Protein AF-A0A5N3W602-F1 (afdb_monomer_lite)

Sequence (159 aa):
DSCQKQQLSNRHFIDAPGGIATPPVYGQLLALYLLHNDMNNARYLWKRIPPAIKSANSELAAIWSVGQRIWQRDFPGIYSTINAHQWSEAVQPIMEALRDATRRRAFALVSQAYTSIIADDFAAFVGLPVEEAVKDIHRTAPRQPVGFVFFKKVSFNGF

Radius of gyration: 18.84 Å; chains: 1; bounding box: 44×36×54 Å

InterPro domains:
  IPR000717 Proteasome component (PCI) domain [PS50250] (1-159)
  IPR033205 COP9 signalosome, subunit CSN8 [PTHR13339] (3-137)
  IPR033464 CSN8/PSMD8/EIF3K [PF10075] (23-137)

Organism: Muntiacus muntjak (NCBI:txid9888)

Structure (mmCIF, N/CA/C/O backbone):
data_AF-A0A5N3W602-F1
#
_entry.id   AF-A0A5N3W602-F1
#
loop_
_atom_site.group_PDB
_atom_site.id
_atom_site.type_symbol
_atom_site.label_atom_id
_atom_site.label_alt_id
_atom_site.label_comp_id
_atom_site.label_asym_id
_atom_site.label_entity_id
_atom_site.label_seq_id
_atom_site.pdbx_PDB_ins_code
_atom_site.Cartn_x
_atom_site.Cartn_y
_atom_site.Cartn_z
_atom_site.occupancy
_atom_site.B_iso_or_equiv
_atom_site.auth_seq_id
_atom_site.auth_comp_id
_atom_site.auth_asym_id
_atom_site.auth_atom_id
_atom_site.pdbx_PDB_model_num
ATOM 1 N N . ASP A 1 1 ? -2.023 26.824 -2.479 1.00 43.94 1 ASP A N 1
ATOM 2 C CA . ASP A 1 1 ? -0.731 26.131 -2.259 1.00 43.94 1 ASP A CA 1
ATOM 3 C C . ASP A 1 1 ? -0.685 24.641 -2.605 1.00 43.94 1 ASP A C 1
ATOM 5 O O . ASP A 1 1 ? 0.366 24.175 -3.024 1.00 43.94 1 ASP A O 1
ATOM 9 N N . SER A 1 2 ? -1.785 23.879 -2.549 1.00 33.09 2 SER A N 1
ATOM 10 C CA . SER A 1 2 ? -1.762 22.437 -2.893 1.00 33.09 2 SER A CA 1
ATOM 11 C C . SER A 1 2 ? -1.657 22.122 -4.399 1.00 33.09 2 SER A C 1
ATOM 13 O O . SER A 1 2 ? -1.198 21.049 -4.770 1.00 33.09 2 SER A O 1
ATOM 15 N N . CYS A 1 3 ? -2.030 23.064 -5.275 1.00 38.75 3 CYS A N 1
ATOM 16 C CA . CYS A 1 3 ? -2.015 22.882 -6.736 1.00 38.75 3 CYS A CA 1
ATOM 17 C C . CYS A 1 3 ? -0.590 22.900 -7.339 1.00 38.75 3 CYS A C 1
ATOM 19 O O . CYS A 1 3 ? -0.304 22.175 -8.291 1.00 38.75 3 CYS A O 1
ATOM 21 N N . GLN A 1 4 ? 0.347 23.651 -6.741 1.00 38.38 4 GLN A N 1
ATOM 22 C CA . GLN A 1 4 ? 1.720 23.754 -7.255 1.00 38.38 4 GLN A CA 1
ATOM 23 C C . GLN A 1 4 ? 2.565 22.496 -7.005 1.00 38.38 4 GLN A C 1
ATOM 25 O O . GLN A 1 4 ? 3.387 22.137 -7.850 1.00 38.38 4 GLN A O 1
ATOM 30 N N . LYS A 1 5 ? 2.343 21.771 -5.897 1.00 47.28 5 LYS A N 1
ATOM 31 C CA . LYS A 1 5 ? 3.070 20.513 -5.632 1.00 47.28 5 LYS A CA 1
ATOM 32 C C . LYS A 1 5 ? 2.699 19.404 -6.619 1.00 47.28 5 LYS A C 1
ATOM 34 O O . LYS A 1 5 ? 3.569 18.628 -7.003 1.00 47.28 5 LYS A O 1
ATOM 39 N N . GLN A 1 6 ? 1.448 19.370 -7.084 1.00 45.75 6 GLN A N 1
ATOM 40 C CA . GLN A 1 6 ? 1.012 18.414 -8.107 1.00 45.75 6 GLN A CA 1
ATOM 41 C C . GLN A 1 6 ? 1.644 18.719 -9.479 1.00 45.75 6 GLN A C 1
ATOM 43 O O . GLN A 1 6 ? 2.031 17.811 -10.210 1.00 45.75 6 GLN A O 1
ATOM 48 N N . GLN A 1 7 ? 1.801 20.002 -9.818 1.00 39.31 7 GLN A N 1
ATOM 49 C CA . GLN A 1 7 ? 2.350 20.435 -11.109 1.00 39.31 7 GLN A CA 1
ATOM 50 C C . GLN A 1 7 ? 3.869 20.219 -11.230 1.00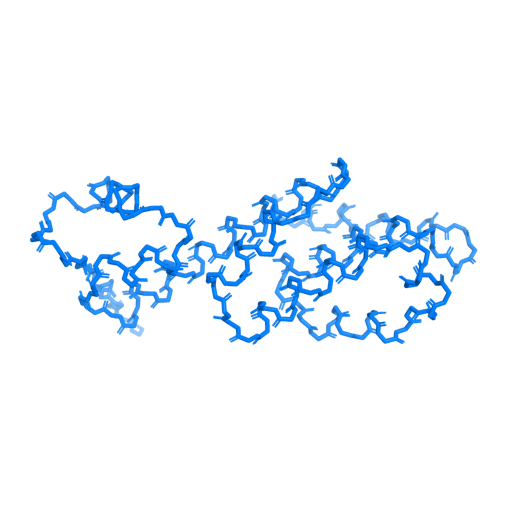 39.31 7 GLN A C 1
ATOM 52 O O . GLN A 1 7 ? 4.353 19.929 -12.323 1.00 39.31 7 GLN A O 1
ATOM 57 N N . LEU A 1 8 ? 4.623 20.294 -10.127 1.00 43.75 8 LEU A N 1
ATOM 58 C CA . LEU A 1 8 ? 6.072 20.035 -10.116 1.00 43.75 8 LEU A CA 1
ATOM 59 C C . LEU A 1 8 ? 6.421 18.552 -10.336 1.00 43.75 8 LEU A C 1
ATOM 61 O O . LEU A 1 8 ? 7.428 18.249 -10.976 1.00 43.75 8 LEU A O 1
ATOM 65 N N . SER A 1 9 ? 5.574 17.627 -9.871 1.00 42.91 9 SER A N 1
ATOM 66 C CA . SER A 1 9 ? 5.754 16.191 -10.135 1.00 42.91 9 SER A CA 1
ATOM 67 C C . SER A 1 9 ? 5.498 15.852 -11.607 1.00 42.91 9 SER A C 1
ATOM 69 O O . SER A 1 9 ? 6.267 15.104 -12.207 1.00 42.91 9 SER A O 1
ATOM 71 N N . ASN A 1 10 ? 4.493 16.482 -12.223 1.00 42.78 10 ASN A N 1
ATOM 72 C CA . ASN A 1 10 ? 4.142 16.244 -13.627 1.00 42.78 10 ASN A CA 1
ATOM 73 C C . ASN A 1 10 ? 5.177 16.791 -14.623 1.00 42.78 10 ASN A C 1
ATOM 75 O O . ASN A 1 10 ? 5.221 16.342 -15.765 1.00 42.78 10 ASN A O 1
ATOM 79 N N . ARG A 1 11 ? 6.019 17.749 -14.218 1.00 41.19 11 ARG 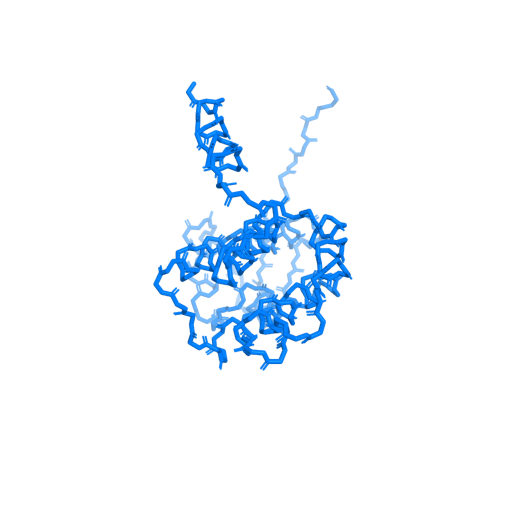A N 1
ATOM 80 C CA . ARG A 1 11 ? 6.995 18.384 -15.117 1.00 41.19 11 ARG A CA 1
ATOM 81 C C . ARG A 1 11 ? 8.239 17.525 -15.367 1.00 41.19 11 ARG A C 1
ATOM 83 O O . ARG A 1 11 ? 8.792 17.587 -16.453 1.00 41.19 11 ARG A O 1
ATOM 90 N N . HIS A 1 12 ? 8.597 16.634 -14.440 1.00 45.78 12 HIS A N 1
ATOM 91 C CA . HIS A 1 12 ? 9.663 15.644 -14.661 1.00 45.78 12 HIS A CA 1
ATOM 92 C C . HIS A 1 12 ? 9.286 14.550 -15.678 1.00 45.78 12 HIS A C 1
ATOM 94 O O . HIS A 1 12 ? 10.147 13.784 -16.100 1.00 45.78 12 HIS A O 1
ATOM 100 N N . PHE A 1 13 ? 8.012 14.459 -16.082 1.00 43.69 13 PHE A N 1
ATOM 101 C CA . PHE A 1 13 ? 7.540 13.439 -17.021 1.00 43.69 13 PHE A CA 1
ATOM 102 C C . PHE A 1 13 ? 7.840 13.763 -18.496 1.00 43.69 13 PHE A C 1
ATOM 104 O O . PHE A 1 13 ? 7.916 12.842 -19.304 1.00 43.69 13 PHE A O 1
ATOM 111 N N . ILE A 1 14 ? 8.004 15.038 -18.869 1.00 44.66 14 ILE A N 1
ATOM 112 C CA . ILE A 1 14 ? 8.053 15.444 -20.289 1.00 44.66 14 ILE A CA 1
ATOM 113 C C . ILE A 1 14 ? 9.494 15.608 -20.814 1.00 44.66 14 ILE A C 1
ATOM 115 O O . ILE A 1 14 ? 9.714 15.508 -22.017 1.00 44.66 14 ILE A O 1
ATOM 119 N N . ASP A 1 15 ? 10.492 15.739 -19.934 1.00 41.72 15 ASP A N 1
ATOM 120 C CA . ASP A 1 15 ? 11.861 16.115 -20.331 1.00 41.72 15 ASP A CA 1
ATOM 121 C C . ASP A 1 15 ? 12.855 14.940 -20.470 1.00 41.72 15 ASP A C 1
ATOM 123 O O . ASP A 1 15 ? 14.058 15.164 -20.588 1.00 41.72 15 ASP A O 1
ATOM 127 N N . ALA A 1 16 ? 12.404 13.678 -20.486 1.00 39.78 16 ALA A N 1
ATOM 128 C CA . ALA A 1 16 ? 13.306 12.544 -20.727 1.00 39.78 16 ALA A CA 1
ATOM 129 C C . ALA A 1 16 ? 13.527 12.325 -22.244 1.00 39.78 16 ALA A C 1
ATOM 131 O O . ALA A 1 16 ? 12.594 11.911 -22.945 1.00 39.78 16 ALA A O 1
ATOM 132 N N . PRO A 1 17 ? 14.741 12.562 -22.783 1.00 43.28 17 PRO A N 1
ATOM 133 C CA . PRO A 1 17 ? 15.015 12.408 -24.205 1.00 43.28 17 PRO A CA 1
ATOM 134 C C . PRO A 1 17 ? 15.008 10.918 -24.575 1.00 43.28 17 PRO A C 1
ATOM 136 O O . PRO A 1 17 ? 15.782 10.132 -24.037 1.00 43.28 17 PRO A O 1
ATOM 139 N N . GLY A 1 18 ? 14.143 10.523 -25.516 1.00 42.09 18 GLY A N 1
ATOM 140 C CA . GLY A 1 18 ? 14.291 9.248 -26.232 1.00 42.09 18 GLY A CA 1
ATOM 141 C C . GLY A 1 18 ? 13.239 8.158 -26.006 1.00 42.09 18 GLY A C 1
ATOM 142 O O . GLY A 1 18 ? 13.494 7.020 -26.382 1.00 42.09 18 GLY A O 1
ATOM 143 N N . GLY A 1 19 ? 12.063 8.445 -25.434 1.00 48.72 19 GLY A N 1
ATOM 144 C CA . GLY A 1 19 ? 10.902 7.531 -25.500 1.00 48.72 19 GLY A CA 1
ATOM 145 C C . GLY A 1 19 ? 11.042 6.170 -24.790 1.00 48.72 19 GLY A C 1
ATOM 146 O O . GLY A 1 19 ? 10.090 5.389 -24.775 1.00 48.72 19 GLY A O 1
ATOM 147 N N . ILE A 1 20 ? 12.185 5.897 -24.159 1.00 47.72 20 ILE A N 1
ATOM 148 C CA . ILE A 1 20 ? 12.452 4.740 -23.306 1.00 47.72 20 ILE A CA 1
ATOM 149 C C . ILE A 1 20 ? 13.012 5.308 -22.003 1.00 47.72 20 ILE A C 1
ATOM 151 O O . ILE A 1 20 ? 14.164 5.729 -21.941 1.00 47.72 20 ILE A O 1
ATOM 155 N N . ALA A 1 21 ? 12.172 5.387 -20.970 1.00 54.31 21 ALA A N 1
ATOM 156 C CA . ALA A 1 21 ? 12.619 5.840 -19.659 1.00 54.31 21 ALA A CA 1
ATOM 157 C C . ALA A 1 21 ? 13.637 4.835 -19.096 1.00 54.31 21 ALA A C 1
ATOM 159 O O . ALA A 1 21 ? 13.540 3.630 -19.342 1.00 54.31 21 ALA A O 1
ATOM 160 N N . THR A 1 22 ? 14.633 5.317 -18.356 1.00 61.81 22 THR A N 1
ATOM 161 C CA . THR A 1 22 ? 15.629 4.442 -17.732 1.00 61.81 22 THR A CA 1
ATOM 162 C C . THR A 1 22 ? 14.943 3.477 -16.748 1.00 61.81 22 THR A C 1
ATOM 164 O O . THR A 1 22 ? 13.970 3.855 -16.089 1.00 61.81 22 THR A O 1
ATOM 167 N N . PRO A 1 23 ? 15.421 2.224 -16.611 1.00 65.00 23 PRO A N 1
ATOM 168 C CA . PRO A 1 23 ? 14.832 1.230 -15.709 1.00 65.00 23 PRO A CA 1
ATOM 169 C C . PRO A 1 23 ? 14.482 1.70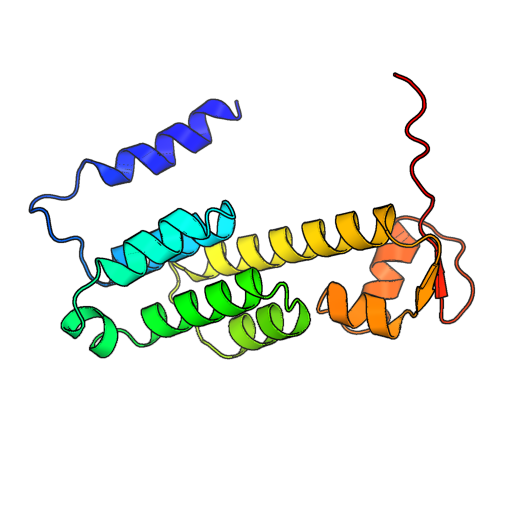8 -14.280 1.00 65.00 23 PRO A C 1
ATOM 171 O O . PRO A 1 23 ? 13.384 1.380 -13.822 1.00 65.00 23 PRO A O 1
ATOM 174 N N . PRO A 1 24 ? 15.307 2.527 -13.589 1.00 67.19 24 PRO A N 1
ATOM 175 C CA . PRO A 1 24 ? 14.959 3.049 -12.261 1.00 67.19 24 PRO A CA 1
ATOM 176 C C . PRO A 1 24 ? 13.784 4.044 -12.261 1.00 67.19 24 PRO A C 1
ATOM 178 O O . PRO A 1 24 ? 13.037 4.115 -11.284 1.00 67.19 24 PRO A O 1
ATOM 181 N N . VAL A 1 25 ? 13.555 4.778 -13.356 1.00 76.94 25 VAL A N 1
ATOM 182 C CA . VAL A 1 25 ? 12.448 5.747 -13.464 1.00 76.94 25 VAL A CA 1
ATOM 183 C C . VAL A 1 25 ? 11.096 5.031 -13.500 1.00 76.94 25 VAL A C 1
ATOM 185 O O . VAL A 1 25 ? 10.123 5.513 -12.920 1.00 76.94 25 VAL A O 1
ATOM 188 N N . TYR A 1 26 ? 11.025 3.838 -14.099 1.00 78.44 26 TYR A N 1
ATOM 189 C CA . TYR A 1 26 ? 9.801 3.032 -14.073 1.00 78.44 26 TYR A CA 1
ATOM 190 C C . TYR A 1 26 ? 9.411 2.596 -12.657 1.00 78.44 26 TYR A C 1
ATOM 192 O O . TYR A 1 26 ? 8.220 2.569 -12.347 1.00 78.44 26 TYR A O 1
ATOM 200 N N . GLY A 1 27 ? 10.388 2.294 -11.795 1.00 76.88 27 GLY A N 1
ATOM 201 C CA . GLY A 1 27 ? 10.139 1.955 -10.392 1.00 76.88 27 GLY A CA 1
ATOM 202 C C . GLY A 1 27 ? 9.526 3.124 -9.622 1.00 76.88 27 GLY A C 1
ATOM 203 O O . GLY A 1 27 ? 8.475 2.973 -9.000 1.00 76.88 27 GLY A O 1
ATOM 204 N N . GLN A 1 28 ? 10.117 4.314 -9.750 1.00 79.31 28 GLN A N 1
ATOM 205 C CA . GLN A 1 28 ? 9.607 5.534 -9.114 1.00 79.31 28 GLN A CA 1
ATOM 206 C C . GLN A 1 28 ? 8.195 5.893 -9.597 1.00 79.31 28 GLN A C 1
ATOM 208 O O . GLN A 1 28 ? 7.316 6.170 -8.782 1.00 79.31 28 GLN A O 1
ATOM 213 N N . LEU A 1 29 ? 7.945 5.832 -10.910 1.00 79.56 29 LEU A N 1
ATOM 214 C CA . LEU A 1 29 ? 6.621 6.092 -11.487 1.00 79.56 29 LEU A CA 1
ATOM 215 C C . LEU A 1 29 ? 5.571 5.105 -10.972 1.00 79.56 29 LEU A C 1
ATOM 217 O O . LEU A 1 29 ? 4.467 5.510 -10.606 1.00 79.56 29 LEU A O 1
ATOM 221 N N . LEU A 1 30 ? 5.904 3.813 -10.917 1.00 82.88 30 LEU A N 1
ATOM 222 C CA . LEU A 1 30 ? 4.990 2.797 -10.406 1.00 82.88 30 LEU A CA 1
ATOM 223 C C . LEU A 1 30 ? 4.670 3.039 -8.924 1.00 82.88 30 LEU A C 1
ATOM 225 O O . LEU A 1 30 ? 3.500 3.001 -8.545 1.00 82.88 30 LEU A O 1
ATOM 229 N N . ALA A 1 31 ? 5.679 3.355 -8.108 1.00 83.31 31 ALA A N 1
ATOM 230 C CA . ALA A 1 31 ? 5.496 3.687 -6.698 1.00 83.31 31 ALA A CA 1
ATOM 231 C C . ALA A 1 31 ? 4.622 4.943 -6.508 1.00 83.31 31 ALA A C 1
ATOM 233 O O . ALA A 1 31 ? 3.729 4.956 -5.658 1.00 83.31 31 ALA A O 1
ATOM 234 N N . LEU A 1 32 ? 4.806 5.974 -7.342 1.00 83.69 32 LEU A N 1
ATOM 235 C CA . LEU A 1 32 ? 3.964 7.175 -7.333 1.00 83.69 32 LEU A CA 1
ATOM 236 C C . LEU A 1 32 ? 2.501 6.855 -7.658 1.00 83.69 32 LEU A C 1
ATOM 238 O O . LEU A 1 32 ? 1.610 7.354 -6.967 1.00 83.69 32 LEU A O 1
AT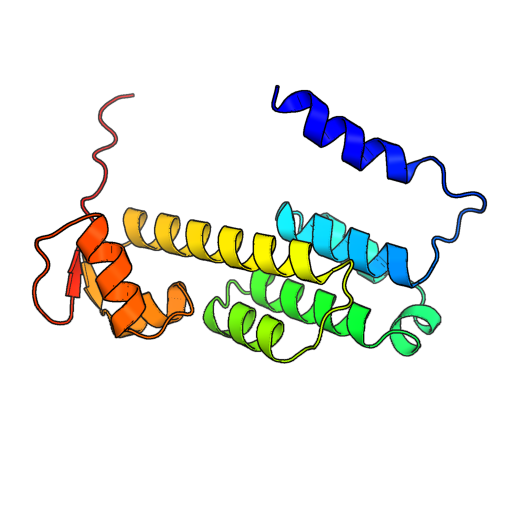OM 242 N N . TYR A 1 33 ? 2.226 6.001 -8.648 1.00 85.38 33 TYR A N 1
ATOM 243 C CA . TYR A 1 33 ? 0.850 5.586 -8.951 1.00 85.38 33 TYR A CA 1
ATOM 244 C C . TYR A 1 33 ? 0.196 4.835 -7.787 1.00 85.38 33 TYR A C 1
ATOM 246 O O . TYR A 1 33 ? -0.976 5.075 -7.485 1.00 85.38 33 TYR A O 1
ATOM 254 N N . LEU A 1 34 ? 0.946 3.970 -7.097 1.00 83.38 34 LEU A N 1
ATOM 255 C CA . LEU A 1 34 ? 0.453 3.273 -5.905 1.00 83.38 34 LEU A CA 1
ATOM 256 C C . LEU A 1 34 ? 0.090 4.255 -4.787 1.00 83.38 34 LEU A C 1
ATOM 258 O O . LEU A 1 34 ? -0.965 4.116 -4.164 1.00 83.38 34 LEU A O 1
ATOM 262 N N . LEU A 1 35 ? 0.907 5.292 -4.582 1.00 82.62 35 LEU A N 1
ATOM 263 C CA . LEU A 1 35 ? 0.635 6.342 -3.600 1.00 82.62 35 LEU A CA 1
ATOM 264 C C . LEU A 1 35 ? -0.683 7.078 -3.899 1.00 82.62 35 LEU A C 1
ATOM 266 O O . LEU A 1 35 ? -1.488 7.318 -2.994 1.00 82.62 35 LEU A O 1
ATOM 270 N N . HIS A 1 36 ? -0.945 7.364 -5.176 1.00 81.50 36 HIS A N 1
ATOM 271 C CA . HIS A 1 36 ? -2.166 8.035 -5.637 1.00 81.50 36 HIS A CA 1
ATOM 272 C C . HIS A 1 36 ? -3.406 7.127 -5.631 1.00 81.50 36 HIS A C 1
ATOM 274 O O . HIS A 1 36 ? -4.511 7.613 -5.841 1.00 81.50 36 HIS A O 1
ATOM 280 N N . ASN A 1 37 ? -3.256 5.834 -5.307 1.00 76.25 37 ASN A N 1
ATOM 281 C CA . ASN A 1 37 ? -4.305 4.812 -5.405 1.00 76.25 37 ASN A CA 1
ATOM 282 C C . ASN A 1 37 ? -4.768 4.501 -6.838 1.00 76.25 37 ASN A C 1
ATOM 284 O O . ASN A 1 37 ? -5.817 3.879 -7.023 1.00 76.25 37 ASN A O 1
ATOM 288 N N . ASP A 1 38 ? -4.000 4.893 -7.853 1.00 82.62 38 ASP A N 1
ATOM 289 C CA . ASP A 1 38 ? -4.351 4.688 -9.258 1.00 82.62 38 ASP A CA 1
ATOM 290 C C . ASP A 1 38 ? -3.913 3.299 -9.736 1.00 82.62 38 ASP A C 1
ATOM 292 O O . ASP A 1 38 ? -3.036 3.128 -10.588 1.00 82.62 38 ASP A O 1
ATOM 296 N N . MET A 1 39 ? -4.569 2.272 -9.193 1.00 82.00 39 MET A N 1
ATOM 297 C CA . MET A 1 39 ? -4.268 0.865 -9.486 1.00 82.00 39 MET A CA 1
ATOM 298 C C . MET A 1 39 ? -4.416 0.521 -10.972 1.00 82.00 39 MET A C 1
ATOM 300 O O . MET A 1 39 ? -3.674 -0.308 -11.505 1.00 82.00 39 MET A O 1
ATOM 304 N N . ASN A 1 40 ? -5.348 1.180 -11.662 1.00 84.25 40 ASN A N 1
ATOM 305 C CA . ASN A 1 40 ? -5.563 0.986 -13.093 1.00 84.25 40 ASN A CA 1
ATOM 306 C C . ASN A 1 40 ? -4.346 1.454 -13.901 1.00 84.25 40 ASN A C 1
ATOM 308 O O . ASN A 1 40 ? -3.827 0.695 -14.719 1.00 84.25 40 ASN A O 1
ATOM 312 N N . ASN A 1 41 ? -3.839 2.659 -13.621 1.00 83.06 41 ASN A N 1
ATOM 313 C CA . ASN A 1 41 ? -2.665 3.212 -14.298 1.00 83.06 41 ASN A CA 1
ATOM 314 C C . ASN A 1 41 ? -1.407 2.400 -13.984 1.00 83.06 41 ASN A C 1
ATOM 316 O O . ASN A 1 41 ? -0.652 2.072 -14.900 1.00 83.06 41 ASN A O 1
ATOM 320 N N . ALA A 1 42 ? -1.238 1.974 -12.729 1.00 83.81 42 ALA A N 1
ATOM 321 C CA . ALA A 1 42 ? -0.160 1.073 -12.332 1.00 83.81 42 ALA A CA 1
ATOM 322 C C . ALA A 1 42 ? -0.187 -0.244 -13.135 1.00 83.81 42 ALA A C 1
ATOM 324 O O . ALA A 1 42 ? 0.842 -0.692 -13.645 1.00 83.81 42 ALA A O 1
ATOM 325 N N . ARG A 1 43 ? -1.371 -0.843 -13.326 1.00 85.19 43 ARG A N 1
ATOM 326 C CA . ARG A 1 43 ? -1.541 -2.076 -14.113 1.00 85.19 43 ARG A CA 1
ATOM 327 C C . ARG A 1 43 ? -1.259 -1.869 -15.597 1.00 85.19 43 ARG A C 1
ATOM 329 O O . ARG A 1 43 ? -0.635 -2.731 -16.221 1.00 85.19 43 ARG A O 1
ATOM 336 N N . TYR A 1 44 ? -1.714 -0.758 -16.172 1.00 85.19 44 TYR A N 1
ATOM 337 C CA . TYR A 1 44 ? -1.420 -0.425 -17.565 1.00 85.19 44 TYR A CA 1
ATOM 338 C C . TYR A 1 44 ? 0.075 -0.194 -17.777 1.00 85.19 44 TYR A C 1
ATOM 340 O O . TYR A 1 44 ? 0.635 -0.727 -18.735 1.00 85.19 44 TYR A O 1
ATOM 348 N N . LEU A 1 45 ? 0.743 0.508 -16.858 1.00 82.44 45 LEU A N 1
ATOM 349 C CA . LEU A 1 45 ? 2.192 0.690 -16.888 1.00 82.44 45 LEU A CA 1
ATOM 350 C C . LEU A 1 45 ? 2.914 -0.663 -16.820 1.00 82.44 45 LEU A C 1
ATOM 352 O O . LEU A 1 45 ? 3.730 -0.961 -17.688 1.00 82.44 45 LEU A O 1
ATOM 356 N N . TRP A 1 46 ? 2.547 -1.531 -15.870 1.00 83.44 46 TRP A N 1
ATOM 357 C CA . TRP A 1 46 ? 3.144 -2.863 -15.728 1.00 83.44 46 TRP A CA 1
ATOM 358 C C . TRP A 1 46 ? 2.998 -3.729 -16.986 1.00 83.44 46 TRP A C 1
ATOM 360 O O . TRP A 1 46 ? 3.919 -4.457 -17.366 1.00 83.44 46 TRP A O 1
ATOM 370 N N . LYS A 1 47 ? 1.849 -3.656 -17.667 1.00 82.19 47 LYS A N 1
ATOM 371 C CA . LYS A 1 47 ? 1.632 -4.363 -18.939 1.00 82.19 47 LYS A CA 1
ATOM 372 C C . LYS A 1 47 ? 2.483 -3.807 -20.083 1.00 82.19 47 LYS A C 1
ATOM 374 O O . LYS A 1 47 ? 2.893 -4.588 -20.934 1.00 82.19 47 LYS A O 1
ATOM 379 N N . ARG A 1 48 ? 2.754 -2.498 -20.100 1.00 82.12 48 ARG A N 1
ATOM 380 C CA . ARG A 1 48 ? 3.559 -1.830 -21.139 1.00 82.12 48 ARG A CA 1
ATOM 381 C C . ARG A 1 48 ? 5.058 -2.097 -21.018 1.00 82.12 48 ARG A C 1
ATOM 383 O O . ARG A 1 48 ? 5.754 -2.008 -22.022 1.00 82.12 48 ARG A O 1
ATOM 390 N N . ILE A 1 49 ? 5.558 -2.398 -19.820 1.00 78.12 49 ILE A N 1
ATOM 391 C CA . ILE A 1 49 ? 6.990 -2.628 -19.595 1.00 78.12 49 ILE A CA 1
ATOM 392 C C . ILE A 1 49 ? 7.419 -3.967 -20.239 1.00 78.12 49 ILE A C 1
ATOM 394 O O . ILE A 1 49 ? 6.862 -5.016 -19.874 1.00 78.12 49 ILE A O 1
ATOM 398 N N . PRO A 1 50 ? 8.415 -3.961 -21.152 1.00 80.94 50 PRO A N 1
ATOM 399 C CA . PRO A 1 50 ? 8.969 -5.169 -21.757 1.00 80.94 50 PRO A CA 1
ATOM 400 C C . PRO A 1 50 ? 9.499 -6.166 -20.714 1.00 80.94 50 PRO A C 1
ATOM 402 O O . PRO A 1 50 ? 10.040 -5.751 -19.684 1.00 80.94 50 PRO A O 1
ATOM 405 N N . PRO A 1 51 ? 9.421 -7.484 -20.978 1.00 76.50 51 PRO A N 1
ATOM 406 C CA . PRO A 1 51 ? 9.899 -8.504 -20.043 1.00 76.50 51 PRO A CA 1
ATOM 407 C C . PRO A 1 51 ? 11.395 -8.373 -19.724 1.00 76.50 51 PRO A C 1
ATOM 409 O O . PRO A 1 51 ? 11.779 -8.643 -18.593 1.00 76.50 51 PRO A O 1
ATOM 412 N N . ALA A 1 52 ? 12.207 -7.859 -20.657 1.00 77.94 52 ALA A N 1
ATOM 413 C CA . ALA A 1 52 ? 13.635 -7.608 -20.445 1.00 77.94 52 ALA A CA 1
ATOM 414 C C . ALA A 1 52 ? 13.921 -6.644 -19.274 1.00 77.94 52 ALA A C 1
ATOM 416 O O . ALA A 1 52 ? 14.878 -6.835 -18.529 1.00 77.94 52 ALA A O 1
ATOM 417 N N . ILE A 1 53 ? 13.067 -5.632 -19.066 1.00 76.25 53 ILE A N 1
ATOM 418 C CA . ILE A 1 53 ? 13.211 -4.672 -17.957 1.00 76.25 53 ILE A CA 1
ATOM 419 C C . ILE A 1 53 ? 12.720 -5.286 -16.639 1.00 76.25 53 ILE A C 1
ATOM 421 O O . ILE A 1 53 ? 13.284 -4.999 -15.582 1.00 76.25 53 ILE A O 1
ATOM 425 N N . LYS A 1 54 ? 11.705 -6.161 -16.702 1.00 78.62 54 LYS A N 1
ATOM 426 C CA . LYS A 1 54 ? 11.171 -6.887 -15.536 1.00 78.62 54 LYS A CA 1
ATOM 427 C C . LYS A 1 54 ? 12.180 -7.881 -14.976 1.00 78.62 54 LYS A C 1
ATOM 429 O O . LYS A 1 54 ? 12.324 -7.965 -13.765 1.00 78.62 54 LYS A O 1
ATOM 434 N N . SER A 1 55 ? 12.884 -8.610 -15.843 1.00 75.69 55 SER A N 1
ATOM 435 C CA . SER A 1 55 ? 13.944 -9.533 -15.424 1.00 75.69 55 SER A CA 1
ATOM 436 C C . SER A 1 55 ? 15.189 -8.807 -14.922 1.00 75.69 55 SER A C 1
ATOM 438 O O . SER A 1 55 ? 15.880 -9.325 -14.056 1.00 75.69 55 SER A O 1
ATOM 440 N N . ALA A 1 56 ? 15.471 -7.612 -15.449 1.00 76.94 56 ALA A N 1
ATOM 441 C CA . ALA A 1 56 ? 16.631 -6.822 -15.047 1.00 76.94 56 ALA A CA 1
ATOM 442 C C . ALA A 1 56 ? 16.471 -6.137 -13.677 1.00 76.94 56 ALA A C 1
ATOM 444 O O . ALA A 1 56 ? 17.477 -5.813 -13.057 1.00 76.94 56 ALA A O 1
ATOM 445 N N . ASN A 1 57 ? 15.239 -5.903 -13.203 1.00 75.88 57 ASN A N 1
ATOM 446 C CA . ASN A 1 57 ? 14.983 -5.178 -11.953 1.00 75.88 57 ASN A CA 1
ATOM 447 C C . ASN A 1 57 ? 13.992 -5.944 -11.077 1.00 75.88 57 ASN A C 1
ATOM 449 O O . ASN A 1 57 ? 12.774 -5.814 -11.230 1.00 75.88 57 ASN A O 1
ATOM 453 N N . SER A 1 58 ? 14.519 -6.695 -10.111 1.00 80.81 58 SER A N 1
ATOM 454 C CA . SER A 1 58 ? 13.715 -7.364 -9.083 1.00 80.81 58 SER A CA 1
ATOM 455 C C . SER A 1 58 ? 12.920 -6.365 -8.231 1.00 80.81 58 SER A C 1
ATOM 457 O O . SER A 1 58 ? 11.792 -6.665 -7.843 1.00 80.81 58 SER A O 1
ATOM 459 N N . GLU A 1 59 ? 13.441 -5.148 -8.027 1.00 82.38 59 GLU A N 1
ATOM 460 C CA . GLU A 1 59 ? 12.733 -4.056 -7.341 1.00 82.38 59 GLU A CA 1
ATOM 461 C C . GLU A 1 59 ? 11.394 -3.724 -8.012 1.00 82.38 59 GLU A C 1
ATOM 463 O O . GLU A 1 59 ? 10.378 -3.574 -7.339 1.00 82.38 59 GLU A O 1
ATOM 468 N N . LEU A 1 60 ? 11.348 -3.672 -9.348 1.00 82.88 60 LEU A N 1
ATOM 469 C CA . LEU A 1 60 ? 10.127 -3.346 -10.089 1.00 82.88 60 LEU A CA 1
ATOM 470 C C . LEU A 1 60 ? 9.031 -4.398 -9.838 1.00 82.88 60 LEU A C 1
ATOM 472 O O . LEU A 1 60 ? 7.863 -4.058 -9.633 1.00 82.88 60 LEU A O 1
ATOM 476 N N . ALA A 1 61 ? 9.413 -5.678 -9.820 1.00 84.38 61 ALA A N 1
ATOM 477 C CA . ALA A 1 61 ? 8.511 -6.781 -9.496 1.00 84.38 61 ALA A CA 1
ATOM 478 C C . ALA A 1 61 ? 8.039 -6.741 -8.035 1.00 84.38 61 ALA A C 1
ATOM 480 O O . ALA A 1 61 ? 6.872 -7.035 -7.759 1.00 84.38 61 ALA A O 1
ATOM 481 N N . ALA A 1 62 ? 8.904 -6.319 -7.111 1.00 86.00 62 ALA A N 1
ATOM 482 C CA . ALA A 1 62 ? 8.542 -6.115 -5.715 1.00 86.00 62 ALA A CA 1
ATOM 483 C C . ALA A 1 62 ? 7.502 -4.992 -5.554 1.00 86.00 62 ALA A C 1
ATOM 485 O O . ALA A 1 62 ? 6.471 -5.212 -4.919 1.00 86.00 62 ALA A O 1
ATOM 486 N N . ILE A 1 63 ? 7.697 -3.832 -6.199 1.00 86.62 63 ILE A N 1
ATOM 487 C CA . ILE A 1 63 ? 6.722 -2.720 -6.189 1.00 86.62 63 ILE A CA 1
ATOM 488 C C . ILE A 1 63 ? 5.368 -3.199 -6.726 1.00 86.62 63 ILE A C 1
ATOM 490 O O . ILE A 1 63 ? 4.318 -2.928 -6.139 1.00 86.62 63 ILE A O 1
ATOM 494 N N . TRP A 1 64 ? 5.374 -3.962 -7.823 1.00 86.94 64 TRP A N 1
ATOM 495 C CA . TRP A 1 64 ? 4.147 -4.534 -8.373 1.00 86.94 64 TRP A CA 1
ATOM 496 C C . TRP A 1 64 ? 3.465 -5.511 -7.407 1.00 86.94 64 TRP A C 1
ATOM 498 O O . TRP A 1 64 ? 2.241 -5.480 -7.275 1.00 86.94 64 TRP A O 1
ATOM 508 N N . SER A 1 65 ? 4.238 -6.321 -6.681 1.00 87.75 65 SER A N 1
ATOM 509 C CA . SER A 1 65 ? 3.720 -7.247 -5.665 1.00 87.75 65 SER A CA 1
ATOM 510 C C . SER A 1 65 ? 3.021 -6.505 -4.519 1.00 87.75 65 SER A C 1
ATOM 512 O O . SER A 1 65 ? 1.937 -6.913 -4.097 1.00 87.75 65 SER A O 1
ATOM 514 N N . VAL A 1 66 ? 3.572 -5.369 -4.070 1.00 87.50 66 VAL A N 1
ATOM 515 C CA . VAL A 1 66 ? 2.896 -4.482 -3.102 1.00 87.50 66 VAL A CA 1
ATOM 516 C C . VAL A 1 66 ? 1.584 -3.960 -3.690 1.00 87.50 66 VAL A C 1
ATOM 518 O O . VAL A 1 66 ? 0.541 -4.018 -3.040 1.00 87.50 66 VAL A O 1
ATOM 521 N N . GLY A 1 67 ? 1.596 -3.532 -4.955 1.00 87.25 67 GLY A N 1
ATOM 522 C CA . GLY A 1 67 ? 0.387 -3.127 -5.671 1.00 87.25 67 GLY A CA 1
ATOM 523 C C . GLY A 1 67 ? -0.690 -4.213 -5.723 1.00 87.25 67 GLY A C 1
ATOM 524 O O . GLY A 1 67 ? -1.869 -3.931 -5.514 1.00 87.25 67 GLY A O 1
ATOM 525 N N . GLN A 1 68 ? -0.315 -5.473 -5.935 1.00 87.19 68 GLN A N 1
ATOM 526 C CA . GLN A 1 68 ? -1.264 -6.589 -5.921 1.00 87.19 68 GLN A CA 1
ATOM 527 C C . GLN A 1 68 ? -1.924 -6.768 -4.547 1.00 87.19 68 GLN A C 1
ATOM 529 O O . GLN A 1 68 ? -3.139 -6.963 -4.488 1.00 87.19 68 GLN A O 1
ATOM 534 N N . ARG A 1 69 ? -1.165 -6.635 -3.450 1.00 87.38 69 ARG A N 1
ATOM 535 C CA . ARG A 1 69 ? -1.711 -6.680 -2.079 1.00 87.38 69 ARG A CA 1
ATOM 536 C C . ARG A 1 69 ? -2.654 -5.509 -1.804 1.00 87.38 69 ARG A C 1
ATOM 538 O O . ARG A 1 69 ? -3.733 -5.716 -1.254 1.00 87.38 69 ARG A O 1
ATOM 545 N N . ILE A 1 70 ? -2.310 -4.305 -2.272 1.00 85.56 70 ILE A N 1
ATOM 546 C CA . ILE A 1 70 ? -3.192 -3.125 -2.204 1.00 85.56 70 ILE A CA 1
ATOM 547 C C . ILE A 1 70 ? -4.501 -3.390 -2.954 1.00 85.56 70 ILE A C 1
ATOM 549 O O . ILE A 1 70 ? -5.577 -3.062 -2.455 1.00 85.56 70 ILE A O 1
ATOM 553 N N . TRP A 1 71 ? -4.432 -4.019 -4.129 1.00 84.19 71 TRP A N 1
ATOM 554 C CA . TRP A 1 71 ? -5.624 -4.343 -4.912 1.00 84.19 71 TRP A CA 1
ATOM 555 C C . TRP A 1 71 ? -6.530 -5.362 -4.212 1.00 84.19 71 TRP A C 1
ATOM 557 O O . TRP A 1 71 ? -7.747 -5.188 -4.201 1.00 84.19 71 TRP A O 1
ATOM 567 N N . GLN A 1 72 ? -5.939 -6.377 -3.578 1.00 83.75 72 GLN A N 1
ATOM 568 C CA . GLN A 1 72 ? -6.657 -7.345 -2.741 1.00 83.75 72 GLN A CA 1
ATOM 569 C C . GLN A 1 72 ? -7.169 -6.737 -1.426 1.00 83.75 72 GLN A C 1
ATOM 571 O O . GLN A 1 72 ? -7.937 -7.385 -0.722 1.00 83.75 72 GLN A O 1
ATOM 576 N N . ARG A 1 73 ? -6.775 -5.494 -1.107 1.00 81.19 73 ARG A N 1
ATOM 577 C CA . ARG A 1 73 ? -7.018 -4.825 0.181 1.00 81.19 73 ARG A CA 1
ATOM 578 C C . ARG A 1 73 ? -6.499 -5.632 1.372 1.00 81.19 73 ARG A C 1
ATOM 580 O O . ARG A 1 73 ? -7.034 -5.543 2.474 1.00 81.19 73 ARG A O 1
ATOM 587 N N . ASP A 1 74 ? -5.442 -6.400 1.142 1.00 83.69 74 ASP A N 1
ATOM 588 C CA . ASP A 1 74 ? -4.783 -7.200 2.164 1.00 83.69 74 ASP A CA 1
ATOM 589 C C . ASP A 1 74 ? -3.799 -6.322 2.948 1.00 83.69 74 ASP A C 1
ATOM 591 O O . ASP A 1 74 ? -2.606 -6.282 2.652 1.00 83.69 74 ASP A O 1
ATOM 595 N N . PHE A 1 75 ? -4.319 -5.571 3.922 1.00 81.25 75 PHE A N 1
ATOM 596 C CA . PHE A 1 75 ? -3.538 -4.667 4.772 1.00 81.25 75 PHE A CA 1
ATOM 597 C C . PHE A 1 75 ? -2.299 -5.323 5.405 1.00 81.25 75 PHE A C 1
ATOM 599 O O . PHE A 1 75 ? -1.200 -4.816 5.160 1.00 81.25 75 PHE A O 1
ATOM 606 N N . PRO A 1 76 ? -2.400 -6.448 6.142 1.00 83.06 76 PRO A N 1
ATOM 607 C CA . PRO A 1 76 ? -1.220 -7.082 6.731 1.00 83.06 76 PRO A CA 1
ATOM 608 C C . PRO A 1 76 ? -0.215 -7.536 5.660 1.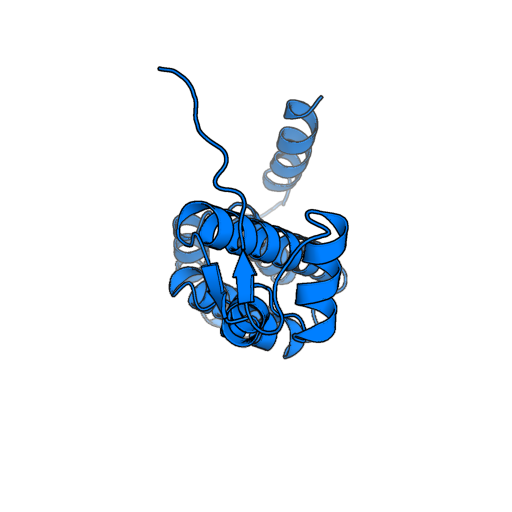00 83.06 76 PRO A C 1
ATOM 610 O O . PRO A 1 76 ? 0.997 -7.367 5.833 1.00 83.06 76 PRO A O 1
ATOM 613 N N . GLY A 1 77 ? -0.694 -8.021 4.508 1.00 84.56 77 GLY A N 1
ATOM 614 C CA . GLY A 1 77 ? 0.159 -8.373 3.374 1.00 84.56 77 GLY A CA 1
ATOM 615 C C . GLY A 1 77 ? 0.903 -7.181 2.760 1.00 84.56 77 GLY A C 1
ATOM 616 O O . GLY A 1 77 ? 2.050 -7.335 2.332 1.00 84.56 77 GLY A O 1
ATOM 617 N N . ILE A 1 78 ? 0.308 -5.984 2.746 1.00 86.44 78 ILE A N 1
ATOM 618 C CA . ILE A 1 78 ? 0.963 -4.750 2.274 1.00 86.44 78 ILE A CA 1
ATOM 619 C C . ILE A 1 78 ? 2.169 -4.429 3.162 1.00 86.44 78 ILE A C 1
ATOM 621 O O . ILE A 1 78 ? 3.270 -4.242 2.653 1.00 86.44 78 ILE A O 1
ATOM 625 N N . TYR A 1 79 ? 2.007 -4.431 4.487 1.00 84.81 79 TYR A N 1
ATOM 626 C CA . TYR A 1 79 ? 3.107 -4.121 5.409 1.00 84.81 79 TYR A CA 1
ATOM 627 C C . TYR A 1 79 ? 4.228 -5.162 5.353 1.00 84.81 79 TYR A C 1
ATOM 629 O O . TYR A 1 79 ? 5.405 -4.804 5.321 1.00 84.81 79 TYR A O 1
ATOM 637 N N . SER A 1 80 ? 3.867 -6.446 5.274 1.00 85.25 80 SER A N 1
ATOM 638 C CA . SER A 1 80 ? 4.836 -7.535 5.130 1.00 85.25 80 SER A CA 1
ATOM 639 C C . SER A 1 80 ? 5.649 -7.400 3.840 1.00 85.25 80 SER A C 1
ATOM 641 O O . SER A 1 80 ? 6.873 -7.479 3.874 1.00 85.25 80 SER A O 1
ATOM 643 N N . THR A 1 81 ? 4.994 -7.117 2.710 1.00 84.94 81 THR A N 1
ATOM 644 C CA . THR A 1 81 ? 5.680 -6.975 1.414 1.00 84.94 81 THR A CA 1
ATOM 645 C C . THR A 1 81 ? 6.548 -5.720 1.324 1.00 84.94 81 THR A C 1
ATOM 647 O O . THR A 1 81 ? 7.614 -5.784 0.708 1.00 84.94 81 THR A O 1
ATOM 650 N N . ILE A 1 82 ? 6.143 -4.620 1.974 1.00 84.31 82 ILE A N 1
ATOM 651 C CA . ILE A 1 82 ? 6.950 -3.395 2.099 1.00 84.31 82 ILE A CA 1
ATOM 652 C C . ILE A 1 82 ? 8.224 -3.658 2.911 1.00 84.31 82 ILE A C 1
ATOM 654 O O . ILE A 1 82 ? 9.294 -3.225 2.496 1.00 84.31 82 ILE A O 1
ATOM 658 N N . ASN A 1 83 ? 8.130 -4.377 4.032 1.00 80.94 83 ASN A N 1
ATOM 659 C CA . ASN A 1 83 ? 9.283 -4.654 4.897 1.00 80.94 83 ASN A CA 1
ATOM 660 C C . ASN A 1 83 ? 10.183 -5.787 4.371 1.00 80.94 83 ASN A C 1
ATOM 662 O O . ASN A 1 83 ? 11.342 -5.877 4.761 1.00 80.94 83 ASN A O 1
ATOM 666 N N . ALA A 1 84 ? 9.662 -6.658 3.502 1.00 80.81 84 ALA A N 1
ATOM 667 C CA . ALA A 1 84 ? 10.405 -7.788 2.947 1.00 80.81 84 ALA A CA 1
ATOM 668 C C . ALA A 1 84 ? 11.463 -7.391 1.903 1.00 80.81 84 ALA A C 1
ATOM 670 O O . ALA A 1 84 ? 12.343 -8.195 1.605 1.00 80.81 84 ALA A O 1
ATOM 671 N N . HIS A 1 85 ? 11.383 -6.184 1.333 1.00 77.56 85 HIS A N 1
ATOM 672 C CA . HIS A 1 85 ? 12.292 -5.724 0.283 1.00 77.56 85 HIS A CA 1
ATOM 673 C C . HIS A 1 85 ? 13.041 -4.462 0.718 1.00 77.56 85 HIS A C 1
ATOM 675 O O . HIS A 1 85 ? 12.448 -3.536 1.268 1.00 77.56 85 HIS A O 1
ATOM 681 N N . GLN A 1 86 ? 14.346 -4.413 0.437 1.00 76.00 86 GLN A N 1
ATOM 682 C CA . GLN A 1 86 ? 15.132 -3.184 0.541 1.00 76.00 86 GLN A CA 1
ATOM 683 C C . GLN A 1 86 ? 14.880 -2.326 -0.698 1.00 76.00 86 GLN A C 1
ATOM 685 O O . GLN A 1 86 ? 15.196 -2.726 -1.816 1.00 76.00 86 GLN A O 1
ATOM 690 N N . TRP A 1 87 ? 14.262 -1.167 -0.483 1.00 80.38 87 TRP A N 1
ATOM 691 C CA . TRP A 1 87 ? 13.963 -0.199 -1.533 1.00 80.38 87 TRP A CA 1
ATOM 692 C C . TRP A 1 87 ? 15.174 0.692 -1.795 1.00 80.38 87 TRP A C 1
ATOM 694 O O . TRP A 1 87 ? 15.884 1.070 -0.864 1.00 80.38 87 TRP A O 1
ATOM 704 N N . SER A 1 88 ? 15.374 1.078 -3.053 1.00 78.62 88 SER A N 1
ATOM 705 C CA . SER A 1 88 ? 16.340 2.113 -3.415 1.00 78.62 88 SER A CA 1
ATOM 706 C C . SER A 1 88 ? 15.982 3.461 -2.774 1.00 78.62 88 SER A C 1
ATOM 708 O O . SER A 1 88 ? 14.810 3.758 -2.531 1.00 78.62 88 SER A O 1
ATOM 710 N N . GLU A 1 89 ? 16.985 4.310 -2.535 1.00 77.44 89 GLU A N 1
ATOM 711 C CA . GLU A 1 89 ? 16.846 5.602 -1.832 1.00 77.44 89 GLU A CA 1
ATOM 712 C C . GLU A 1 89 ? 15.785 6.526 -2.461 1.00 77.44 89 GLU A C 1
ATOM 714 O O . GLU A 1 89 ? 15.121 7.296 -1.772 1.00 77.44 89 GLU A O 1
ATOM 719 N N . ALA A 1 90 ? 15.546 6.400 -3.769 1.00 76.06 90 ALA A N 1
ATOM 720 C CA . ALA A 1 90 ? 14.513 7.163 -4.461 1.00 76.06 90 ALA A CA 1
ATOM 721 C C . ALA A 1 90 ? 13.083 6.626 -4.253 1.00 76.06 90 ALA A C 1
ATOM 723 O O . ALA A 1 90 ? 12.115 7.380 -4.351 1.00 76.06 90 ALA A O 1
ATOM 724 N N . VAL A 1 91 ? 12.930 5.325 -3.993 1.00 79.12 91 VAL A N 1
ATOM 725 C CA . VAL A 1 91 ? 11.631 4.656 -3.807 1.00 79.12 91 VAL A CA 1
ATOM 726 C C . VAL A 1 91 ? 11.258 4.578 -2.328 1.00 79.12 91 VAL A C 1
ATOM 728 O O . VAL A 1 91 ? 10.077 4.660 -1.991 1.00 79.12 91 VAL A O 1
ATOM 731 N N . GLN A 1 92 ? 12.247 4.500 -1.439 1.00 82.62 92 GLN A N 1
ATOM 732 C CA . GLN A 1 92 ? 12.068 4.463 0.010 1.00 82.62 92 GLN A CA 1
ATOM 733 C C . GLN A 1 92 ? 11.092 5.530 0.554 1.00 82.62 92 GLN A C 1
ATOM 735 O O . GLN A 1 92 ? 10.105 5.136 1.182 1.00 82.62 92 GLN A O 1
ATOM 740 N N . PRO 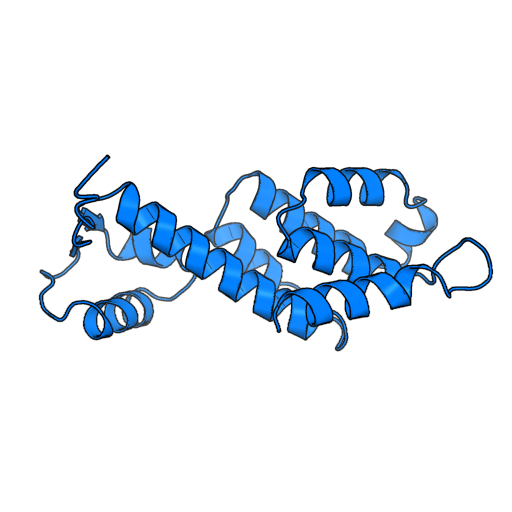A 1 93 ? 11.251 6.844 0.281 1.00 84.69 93 PRO A N 1
ATOM 741 C CA . PRO A 1 93 ? 10.329 7.856 0.806 1.00 84.69 93 PRO A CA 1
ATOM 742 C C . PRO A 1 93 ? 8.904 7.711 0.249 1.00 84.69 93 PRO A C 1
ATOM 744 O O . PRO A 1 93 ? 7.926 8.046 0.920 1.00 84.69 93 PRO A O 1
ATOM 747 N N . ILE A 1 94 ? 8.758 7.177 -0.968 1.00 83.44 94 ILE A N 1
ATOM 748 C CA . ILE A 1 94 ? 7.450 6.924 -1.585 1.00 83.44 94 ILE A CA 1
ATOM 749 C C . ILE A 1 94 ? 6.760 5.749 -0.882 1.00 83.44 94 ILE A C 1
ATOM 751 O O . ILE A 1 94 ? 5.560 5.811 -0.614 1.00 83.44 94 ILE A O 1
ATOM 755 N N . MET A 1 95 ? 7.512 4.699 -0.543 1.00 84.25 95 MET A N 1
ATOM 756 C CA . MET A 1 95 ? 7.000 3.522 0.166 1.00 84.25 95 MET A CA 1
ATOM 757 C C . MET A 1 95 ? 6.625 3.837 1.614 1.00 84.25 95 MET A C 1
ATOM 759 O O . MET A 1 95 ? 5.601 3.356 2.100 1.00 84.25 95 MET A O 1
ATOM 763 N N . GLU A 1 96 ? 7.384 4.699 2.287 1.00 84.62 96 GLU A N 1
ATOM 764 C CA . GLU A 1 96 ? 7.011 5.225 3.603 1.00 84.62 96 GLU A CA 1
ATOM 765 C C . GLU A 1 96 ? 5.712 6.039 3.529 1.00 84.62 96 GLU A C 1
ATOM 767 O O . GLU A 1 96 ? 4.769 5.774 4.278 1.00 84.62 96 GLU A O 1
ATOM 772 N N . ALA A 1 97 ? 5.594 6.947 2.554 1.00 85.25 97 ALA A N 1
ATOM 773 C CA . ALA A 1 97 ? 4.359 7.698 2.335 1.00 85.25 97 ALA A CA 1
ATOM 774 C C . ALA A 1 97 ? 3.166 6.781 1.994 1.00 85.25 97 ALA A C 1
ATOM 776 O O . ALA A 1 97 ? 2.037 7.034 2.432 1.00 85.25 97 ALA A O 1
ATOM 777 N N . LEU A 1 98 ? 3.403 5.698 1.247 1.00 86.25 98 LEU A N 1
ATOM 778 C CA . LEU A 1 98 ? 2.405 4.684 0.904 1.00 86.25 98 LEU A CA 1
ATOM 779 C C . LEU A 1 98 ? 1.945 3.908 2.141 1.00 86.25 98 LEU A C 1
ATOM 781 O O . LEU A 1 98 ? 0.742 3.695 2.317 1.00 86.25 98 LEU A O 1
ATOM 785 N N . ARG A 1 99 ? 2.876 3.528 3.022 1.00 85.06 99 ARG A N 1
ATOM 786 C CA . ARG A 1 99 ? 2.583 2.895 4.314 1.00 85.06 99 ARG A CA 1
ATOM 787 C C . ARG A 1 99 ? 1.678 3.790 5.158 1.00 85.06 99 ARG A C 1
ATOM 789 O O . ARG A 1 99 ? 0.648 3.329 5.654 1.00 85.06 99 ARG A O 1
ATOM 796 N N . ASP A 1 100 ? 2.001 5.075 5.250 1.00 85.00 100 ASP A N 1
ATOM 797 C CA . ASP A 1 100 ? 1.234 6.046 6.035 1.00 85.00 100 ASP A CA 1
ATOM 798 C C . ASP A 1 100 ? -0.138 6.349 5.418 1.00 85.00 100 ASP A C 1
ATOM 800 O O . ASP A 1 100 ? -1.131 6.538 6.128 1.00 85.00 100 ASP A O 1
ATOM 804 N N . ALA A 1 101 ? -0.235 6.395 4.087 1.00 85.44 101 ALA A N 1
ATOM 805 C CA . ALA A 1 101 ? -1.511 6.517 3.384 1.00 85.44 101 ALA A CA 1
ATOM 806 C C . ALA A 1 101 ? -2.394 5.278 3.607 1.00 85.44 101 ALA A C 1
ATOM 808 O O . ALA A 1 101 ? -3.588 5.414 3.878 1.00 85.44 101 ALA A O 1
ATOM 809 N N . THR A 1 102 ? -1.806 4.081 3.554 1.00 85.81 102 THR A N 1
ATOM 810 C CA . THR A 1 102 ? -2.496 2.808 3.802 1.00 85.81 102 THR A CA 1
ATOM 811 C C . THR A 1 102 ? -3.011 2.739 5.236 1.00 85.81 102 THR A C 1
ATOM 813 O O . THR A 1 102 ? -4.188 2.448 5.438 1.00 85.81 102 THR A O 1
ATOM 816 N N . ARG A 1 103 ? -2.191 3.127 6.223 1.00 84.38 103 ARG A N 1
ATOM 817 C CA . ARG A 1 103 ? -2.599 3.194 7.634 1.00 84.38 103 ARG A CA 1
ATOM 818 C C . ARG A 1 103 ? -3.763 4.160 7.848 1.00 84.38 103 ARG A C 1
ATOM 820 O O . ARG A 1 103 ? -4.741 3.807 8.499 1.00 84.38 103 ARG A O 1
ATOM 827 N N . ARG A 1 104 ? -3.700 5.363 7.266 1.00 83.25 104 ARG A N 1
ATOM 828 C CA . ARG A 1 104 ? -4.799 6.343 7.344 1.00 83.25 104 ARG A CA 1
ATOM 829 C C . ARG A 1 104 ? -6.091 5.808 6.733 1.00 83.25 104 ARG A C 1
ATOM 831 O O . ARG A 1 104 ? -7.159 6.021 7.299 1.00 83.25 104 ARG A O 1
ATOM 838 N N . ARG A 1 105 ? -6.004 5.098 5.605 1.00 83.50 105 ARG A N 1
ATOM 839 C CA . ARG A 1 105 ? -7.162 4.454 4.967 1.00 83.50 105 ARG A CA 1
ATOM 840 C C . ARG A 1 105 ? -7.733 3.331 5.825 1.00 83.50 105 ARG A C 1
ATOM 842 O O . ARG A 1 105 ? -8.947 3.285 5.986 1.00 83.50 105 ARG A O 1
ATOM 849 N N . ALA A 1 106 ? -6.883 2.478 6.394 1.00 84.19 106 ALA A N 1
ATOM 850 C CA . ALA A 1 106 ? -7.297 1.424 7.315 1.00 84.19 106 ALA A CA 1
ATOM 851 C C . ALA A 1 106 ? -8.026 2.016 8.529 1.00 84.19 106 ALA A C 1
ATOM 853 O O . ALA A 1 106 ? -9.151 1.630 8.823 1.00 84.19 106 ALA A O 1
ATOM 854 N N . PHE A 1 107 ? -7.450 3.042 9.159 1.00 81.94 107 PHE A N 1
ATOM 855 C CA . PHE A 1 107 ? -8.074 3.745 10.279 1.00 81.94 107 PHE A CA 1
ATOM 856 C C . PHE A 1 107 ? -9.423 4.380 9.901 1.00 81.94 107 PHE A C 1
ATOM 858 O O . PHE A 1 107 ? -10.415 4.212 10.612 1.00 81.94 107 PHE A O 1
ATOM 865 N N . ALA A 1 108 ? -9.496 5.077 8.762 1.00 82.25 108 ALA A N 1
ATOM 866 C CA . ALA A 1 108 ? -10.742 5.672 8.276 1.00 82.25 108 ALA A CA 1
ATOM 867 C C . ALA A 1 108 ? -11.815 4.605 8.000 1.00 82.25 108 ALA A C 1
ATOM 869 O O . ALA A 1 108 ? -12.977 4.797 8.345 1.00 82.25 108 ALA A O 1
ATOM 870 N N . LEU A 1 109 ? -11.424 3.463 7.433 1.00 83.75 109 LEU A N 1
ATOM 871 C CA . LEU A 1 109 ? -12.327 2.349 7.168 1.00 83.75 109 LEU A CA 1
ATOM 872 C C . LEU A 1 109 ? -12.845 1.728 8.466 1.00 83.75 109 LEU A C 1
ATOM 874 O O . LEU A 1 109 ? -14.053 1.569 8.615 1.00 83.75 109 LEU A O 1
ATOM 878 N N . VAL A 1 110 ? -11.960 1.428 9.420 1.00 83.81 110 VAL A N 1
ATOM 879 C CA . VAL A 1 110 ? -12.362 0.816 10.691 1.00 83.81 110 VAL A CA 1
ATOM 880 C C . VAL A 1 110 ? -13.255 1.768 11.491 1.00 83.81 110 VAL A C 1
ATOM 882 O O . VAL A 1 110 ? -14.304 1.351 11.969 1.00 83.81 110 VAL A O 1
ATOM 885 N N . SER A 1 111 ? -12.907 3.054 11.558 1.00 79.19 111 SER A N 1
ATOM 886 C CA . SER A 1 111 ? -13.698 4.058 12.286 1.00 79.19 111 SER A CA 1
ATOM 887 C C . SER A 1 111 ? -15.098 4.308 11.719 1.00 79.19 111 SER A C 1
ATOM 889 O O . SER A 1 111 ? -15.995 4.708 12.462 1.00 79.19 111 SER A O 1
ATOM 891 N N . GLN A 1 112 ? -15.302 4.079 10.418 1.00 78.06 112 GLN A N 1
ATOM 892 C CA . GLN A 1 112 ? -16.609 4.215 9.771 1.00 78.06 112 GLN A CA 1
ATOM 893 C C . GLN A 1 112 ? -17.419 2.914 9.805 1.00 78.06 112 GLN A C 1
ATOM 895 O O . GLN A 1 112 ? -18.633 2.954 10.018 1.00 78.06 112 GLN A O 1
ATOM 900 N N . ALA A 1 113 ? -16.763 1.771 9.587 1.00 77.81 113 ALA A N 1
ATOM 901 C CA . ALA A 1 113 ? -17.417 0.473 9.456 1.00 77.81 113 ALA A CA 1
ATOM 902 C C . ALA A 1 113 ? -17.728 -0.187 10.807 1.00 77.81 113 ALA A C 1
ATOM 904 O O . ALA A 1 113 ? -18.742 -0.872 10.925 1.00 77.81 113 ALA A O 1
ATOM 905 N N . TYR A 1 114 ? -16.896 0.039 11.827 1.00 77.00 114 TYR A N 1
ATOM 906 C CA . TYR A 1 114 ? -17.007 -0.625 13.122 1.00 77.00 114 TYR A CA 1
ATOM 907 C C . TYR A 1 114 ? -17.278 0.378 14.242 1.00 77.00 114 TYR A C 1
ATOM 909 O O . TYR A 1 114 ? -16.572 1.367 14.416 1.00 77.00 114 TYR A O 1
ATOM 917 N N . THR A 1 115 ? -18.305 0.100 15.045 1.00 76.44 115 THR A N 1
ATOM 918 C CA . THR A 1 115 ? -18.528 0.804 16.319 1.00 76.44 115 THR A CA 1
ATOM 919 C C . THR A 1 115 ? -17.571 0.290 17.395 1.00 76.44 115 THR A C 1
ATOM 921 O O . THR A 1 115 ? -17.032 1.077 18.174 1.00 76.44 115 THR A O 1
ATOM 924 N N . SER A 1 116 ? -17.311 -1.016 17.387 1.00 77.12 116 SER A N 1
ATOM 925 C CA . SER A 1 116 ? -16.283 -1.679 18.181 1.00 77.12 116 SER A CA 1
ATOM 926 C C . SER A 1 116 ? -15.578 -2.747 17.341 1.00 77.12 116 SER A C 1
ATOM 928 O O . SER A 1 116 ? -16.207 -3.400 16.509 1.00 77.12 116 SER A O 1
ATOM 930 N N . ILE A 1 117 ? -14.274 -2.914 17.548 1.00 82.50 117 ILE A N 1
ATOM 931 C CA . ILE A 1 117 ? -13.444 -3.947 16.912 1.00 82.50 117 ILE A CA 1
ATOM 932 C C . ILE A 1 117 ? -12.469 -4.526 17.942 1.00 82.50 117 ILE A C 1
ATOM 934 O O . ILE A 1 117 ? -12.112 -3.852 18.912 1.00 82.50 117 ILE A O 1
ATOM 938 N N . ILE A 1 118 ? -12.052 -5.775 17.750 1.00 84.44 118 ILE A N 1
ATOM 939 C CA . ILE A 1 118 ? -11.040 -6.428 18.586 1.00 84.44 118 ILE A CA 1
ATOM 940 C C . ILE A 1 118 ? -9.686 -5.743 18.353 1.00 84.44 118 ILE A C 1
ATOM 942 O O . ILE A 1 118 ? -9.353 -5.376 17.223 1.00 84.44 118 ILE A O 1
ATOM 946 N N . ALA A 1 119 ? -8.909 -5.542 19.420 1.00 81.62 119 ALA A N 1
ATOM 947 C CA . ALA A 1 119 ? -7.615 -4.860 19.332 1.00 81.62 119 ALA A CA 1
ATOM 948 C C . ALA A 1 119 ? -6.626 -5.581 18.395 1.00 81.62 119 ALA A C 1
ATOM 950 O O . ALA A 1 119 ? -5.908 -4.916 17.651 1.00 81.62 119 ALA A O 1
ATOM 951 N N . ASP A 1 120 ? -6.648 -6.915 18.379 1.00 82.94 120 ASP A N 1
ATOM 952 C CA . ASP A 1 120 ? -5.813 -7.748 17.504 1.00 82.94 120 ASP A CA 1
ATOM 953 C C . ASP A 1 120 ? -6.151 -7.550 16.020 1.00 82.94 120 ASP A C 1
ATOM 955 O O . ASP A 1 120 ? -5.262 -7.322 15.196 1.00 82.94 120 ASP A O 1
ATOM 959 N N . ASP A 1 121 ? -7.443 -7.545 15.679 1.00 84.12 121 ASP A N 1
ATOM 960 C CA . ASP A 1 121 ? -7.897 -7.287 14.311 1.00 84.12 121 ASP A CA 1
ATOM 961 C C . ASP A 1 121 ? -7.530 -5.865 13.879 1.00 84.12 121 ASP A C 1
ATOM 963 O O . ASP A 1 121 ? -7.028 -5.645 12.775 1.00 84.12 121 ASP A O 1
ATOM 967 N N . PHE A 1 122 ? -7.723 -4.881 14.765 1.00 83.19 122 PHE A N 1
ATOM 968 C CA . PHE A 1 122 ? -7.320 -3.503 14.498 1.00 83.19 122 PHE A CA 1
ATOM 969 C C . PHE A 1 122 ? -5.813 -3.390 14.245 1.00 83.19 122 PHE A C 1
ATOM 971 O O . PHE A 1 122 ? -5.410 -2.751 13.271 1.00 83.19 122 PHE A O 1
ATOM 978 N N . ALA A 1 123 ? -4.991 -4.041 15.070 1.00 84.88 123 ALA A N 1
ATOM 979 C CA . ALA A 1 123 ? -3.541 -4.095 14.923 1.00 84.88 123 ALA A CA 1
ATOM 980 C C . ALA A 1 123 ? -3.128 -4.672 13.557 1.00 84.88 123 ALA A C 1
ATOM 982 O O . ALA A 1 123 ? -2.284 -4.090 12.867 1.00 84.88 123 ALA A O 1
ATOM 983 N N . ALA A 1 124 ? -3.801 -5.737 13.106 1.00 84.25 124 ALA A N 1
ATOM 984 C CA . ALA A 1 124 ? -3.600 -6.315 11.778 1.00 84.25 124 ALA A CA 1
ATOM 985 C C . ALA A 1 124 ? -3.957 -5.338 10.639 1.00 84.25 124 ALA A C 1
ATOM 987 O O . ALA A 1 124 ? -3.253 -5.289 9.627 1.00 84.25 124 ALA A O 1
ATOM 988 N N . PHE A 1 125 ? -5.000 -4.515 10.804 1.00 81.25 125 PHE A N 1
ATOM 989 C CA . PHE A 1 125 ? -5.379 -3.488 9.825 1.00 81.25 125 PHE A CA 1
ATOM 990 C C . PHE A 1 125 ? -4.377 -2.333 9.738 1.00 81.25 125 PHE A C 1
ATOM 992 O O . PHE A 1 125 ? -4.110 -1.847 8.639 1.00 81.25 125 PHE A O 1
ATOM 999 N N . VAL A 1 126 ? -3.830 -1.866 10.866 1.00 81.06 126 VAL A N 1
ATOM 1000 C CA . VAL A 1 126 ? -2.875 -0.739 10.882 1.00 81.06 126 VAL A CA 1
ATOM 1001 C C . VAL A 1 126 ? -1.416 -1.154 10.675 1.00 81.06 126 VAL A C 1
ATOM 1003 O O . VAL A 1 126 ? -0.567 -0.284 10.437 1.00 81.06 126 VAL A O 1
ATOM 1006 N N . GLY A 1 127 ? -1.129 -2.457 10.747 1.00 80.31 127 GLY A N 1
ATOM 1007 C CA . GLY A 1 127 ? 0.213 -3.019 10.592 1.00 80.31 127 GLY A CA 1
ATOM 1008 C C . GLY A 1 127 ? 1.148 -2.679 11.747 1.00 80.31 127 GLY A C 1
ATOM 1009 O O . GLY A 1 127 ? 2.348 -2.525 11.530 1.00 80.31 127 GLY A O 1
ATOM 1010 N N . LEU A 1 128 ? 0.595 -2.486 12.944 1.00 79.31 128 LEU A N 1
ATOM 1011 C CA . LEU A 1 128 ? 1.329 -2.185 14.171 1.00 79.31 128 LEU A CA 1
ATOM 1012 C C . LEU A 1 128 ? 1.106 -3.313 15.178 1.00 79.31 128 LEU A C 1
ATOM 1014 O O . LEU A 1 128 ? 0.067 -3.970 15.116 1.00 79.31 128 LEU A O 1
ATOM 1018 N N . PRO A 1 129 ? 2.034 -3.536 16.122 1.00 80.31 129 PRO A N 1
ATOM 1019 C CA . PRO A 1 129 ? 1.740 -4.388 17.262 1.00 80.31 129 PRO A CA 1
ATOM 1020 C C . PRO A 1 129 ? 0.566 -3.806 18.060 1.00 80.31 129 PRO A C 1
ATOM 1022 O O . PRO A 1 129 ? 0.351 -2.590 18.093 1.00 80.31 129 PRO A O 1
ATOM 1025 N N . VAL A 1 130 ? -0.185 -4.685 18.721 1.00 79.19 130 VAL A N 1
ATOM 1026 C CA . VAL A 1 130 ? -1.415 -4.341 19.455 1.00 79.19 130 VAL A CA 1
ATOM 1027 C C . VAL A 1 130 ? -1.175 -3.214 20.461 1.00 79.19 130 VAL A C 1
ATOM 1029 O O . VAL A 1 130 ? -1.972 -2.286 20.556 1.00 79.19 130 VAL A O 1
ATOM 1032 N N . GLU A 1 131 ? -0.035 -3.241 21.149 1.00 79.50 131 GLU A N 1
ATOM 1033 C CA . GLU A 1 131 ? 0.363 -2.229 22.132 1.00 79.50 131 GLU A CA 1
ATOM 1034 C C . GLU A 1 131 ? 0.473 -0.822 21.525 1.00 79.50 131 GLU A C 1
ATOM 1036 O O . GLU A 1 131 ? -0.053 0.144 22.082 1.00 79.50 131 GLU A O 1
ATOM 1041 N N . GLU A 1 132 ? 1.115 -0.695 20.360 1.00 79.75 132 GLU A N 1
ATOM 1042 C CA . GLU A 1 132 ? 1.255 0.588 19.665 1.00 79.75 132 GLU A CA 1
ATOM 1043 C C . GLU A 1 132 ? -0.073 1.046 19.063 1.00 79.75 132 GLU A C 1
ATOM 1045 O O . GLU A 1 132 ? -0.434 2.218 19.176 1.00 79.75 132 GLU A O 1
ATOM 1050 N N . ALA A 1 133 ? -0.836 0.117 18.486 1.00 77.50 133 ALA A N 1
ATOM 1051 C CA . ALA A 1 133 ? -2.138 0.397 17.897 1.00 77.50 133 ALA A CA 1
ATOM 1052 C C . ALA A 1 133 ? -3.122 0.955 18.945 1.00 77.50 133 ALA A C 1
ATOM 1054 O O . ALA A 1 133 ? -3.782 1.971 18.715 1.00 77.50 133 ALA A O 1
ATOM 1055 N N . VAL A 1 134 ? -3.173 0.340 20.129 1.00 74.00 134 VAL A N 1
ATOM 1056 C CA . VAL A 1 134 ? -4.009 0.779 21.256 1.00 74.00 134 VAL A CA 1
ATOM 1057 C C . VAL A 1 134 ? -3.510 2.109 21.833 1.00 74.00 134 VAL A C 1
ATOM 1059 O O . VAL A 1 134 ? -4.317 2.977 22.172 1.00 74.00 134 VAL A O 1
ATOM 1062 N N . LYS A 1 135 ? -2.190 2.335 21.881 1.00 77.75 135 LYS A N 1
ATOM 1063 C CA . LYS A 1 135 ? -1.600 3.613 22.315 1.00 77.75 135 LYS A CA 1
ATOM 1064 C C . LYS A 1 135 ? -1.968 4.776 21.389 1.00 77.75 135 LYS A C 1
ATOM 1066 O O . LYS A 1 135 ? -2.333 5.849 21.882 1.00 77.75 135 LYS A O 1
ATOM 1071 N N . ASP A 1 136 ? -1.920 4.567 20.074 1.00 71.06 136 ASP A N 1
ATOM 1072 C CA . ASP A 1 136 ? -2.340 5.560 19.077 1.00 71.06 136 ASP A CA 1
ATOM 1073 C C . ASP A 1 136 ? -3.804 5.962 19.285 1.00 71.06 136 ASP A C 1
ATOM 1075 O O . ASP A 1 136 ? -4.147 7.151 19.250 1.00 71.06 136 ASP A O 1
ATOM 1079 N N . ILE A 1 137 ? -4.663 4.989 19.595 1.00 69.69 137 ILE A N 1
ATOM 1080 C CA . ILE A 1 137 ? -6.069 5.251 19.883 1.00 69.69 137 ILE A CA 1
ATOM 1081 C C . ILE A 1 137 ? -6.245 5.965 21.217 1.00 69.69 137 ILE A C 1
ATOM 1083 O O . ILE A 1 137 ? -6.988 6.941 21.252 1.00 69.69 137 ILE A O 1
ATOM 1087 N N . HIS A 1 138 ? -5.550 5.576 22.288 1.00 64.75 138 HIS A N 1
ATOM 1088 C CA . HIS A 1 138 ? -5.638 6.263 23.582 1.00 64.75 138 HIS A CA 1
ATOM 1089 C C . HIS A 1 138 ? -5.295 7.751 23.490 1.00 64.75 138 HIS A C 1
ATOM 1091 O O . HIS A 1 138 ? -5.921 8.562 24.176 1.00 64.75 138 HIS A O 1
ATOM 1097 N N . ARG A 1 139 ? -4.368 8.132 22.598 1.00 63.44 139 ARG A N 1
ATOM 1098 C CA . ARG A 1 139 ? -4.072 9.544 22.311 1.00 63.44 139 ARG A CA 1
ATOM 1099 C C . ARG A 1 139 ? -5.269 10.280 21.701 1.00 63.44 139 ARG A C 1
ATOM 1101 O O . ARG A 1 139 ? -5.449 11.467 21.953 1.00 63.44 139 ARG A O 1
ATOM 1108 N N . THR A 1 140 ? -6.078 9.589 20.902 1.00 63.78 140 THR A N 1
ATOM 1109 C CA . THR A 1 140 ? -7.272 10.147 20.240 1.00 63.78 140 THR A CA 1
ATOM 1110 C C . THR A 1 140 ? -8.566 9.995 21.055 1.00 63.78 140 THR A C 1
ATOM 1112 O O . THR A 1 140 ? -9.474 10.814 20.919 1.00 63.78 140 THR A O 1
ATOM 1115 N N . ALA A 1 141 ? -8.661 8.982 21.920 1.00 59.38 141 ALA A N 1
ATOM 1116 C CA . ALA A 1 141 ? -9.834 8.634 22.716 1.00 59.38 141 ALA A CA 1
ATOM 1117 C C . ALA A 1 141 ? -9.413 7.914 24.023 1.00 59.38 141 ALA A C 1
ATOM 1119 O O . ALA A 1 141 ? -9.201 6.702 24.030 1.00 59.38 141 ALA A O 1
ATOM 1120 N N . PRO A 1 142 ? -9.335 8.621 25.167 1.00 56.88 142 PRO A N 1
ATOM 1121 C CA . PRO A 1 142 ? -8.730 8.090 26.395 1.00 56.88 142 PRO A CA 1
ATOM 1122 C C . PRO A 1 142 ? -9.593 7.085 27.184 1.00 56.88 142 PRO A C 1
ATOM 1124 O O . PRO A 1 142 ? -9.164 6.617 28.233 1.00 56.88 142 PRO A O 1
ATOM 1127 N N . ARG A 1 143 ? -10.803 6.734 26.725 1.00 57.41 143 ARG A N 1
ATOM 1128 C CA . ARG A 1 143 ? -11.696 5.785 27.419 1.00 57.41 143 ARG A CA 1
ATOM 1129 C C . ARG A 1 143 ? -12.063 4.622 26.508 1.00 57.41 143 ARG A C 1
ATOM 1131 O O . ARG A 1 143 ? -13.027 4.726 25.753 1.00 57.41 143 ARG A O 1
ATOM 1138 N N . GLN A 1 144 ? -11.302 3.533 26.598 1.00 62.47 144 GLN A N 1
ATOM 1139 C CA . GLN A 1 144 ? -11.608 2.274 25.921 1.00 62.47 144 GLN A CA 1
ATOM 1140 C C . GLN A 1 144 ? -11.536 1.102 26.911 1.00 62.47 144 GLN A C 1
ATOM 1142 O O . GLN A 1 144 ? -10.626 1.080 27.743 1.00 62.47 144 GLN A O 1
ATOM 1147 N N . PRO A 1 145 ? -12.506 0.171 26.883 1.00 60.56 145 PRO A N 1
ATOM 1148 C CA . PRO A 1 145 ? -12.445 -1.058 27.665 1.00 60.56 145 PRO A CA 1
ATOM 1149 C C . PRO A 1 145 ? -11.345 -1.992 27.139 1.00 60.56 145 PRO A C 1
ATOM 1151 O O . PRO A 1 145 ? -10.980 -1.961 25.967 1.00 60.56 145 PRO A O 1
ATOM 1154 N N . VAL A 1 146 ? -10.813 -2.836 28.021 1.00 60.34 146 VAL A N 1
ATOM 1155 C CA . VAL A 1 146 ? -9.686 -3.733 27.722 1.00 60.34 146 VAL A CA 1
ATOM 1156 C C . VAL A 1 146 ? -10.058 -4.720 26.604 1.00 60.34 146 VAL A C 1
ATOM 1158 O O . VAL A 1 146 ? -11.113 -5.348 26.662 1.00 60.34 146 VAL A O 1
ATOM 1161 N N . GLY A 1 147 ? -9.208 -4.843 25.579 1.00 61.44 147 GLY A N 1
ATOM 1162 C CA . GLY A 1 147 ? -9.383 -5.779 24.454 1.00 61.44 147 GLY A CA 1
ATOM 1163 C C . GLY A 1 147 ? -10.273 -5.295 23.299 1.00 61.44 147 GLY A C 1
ATOM 1164 O O . GLY A 1 147 ? -10.254 -5.905 22.230 1.00 61.44 147 GLY A O 1
ATOM 1165 N N . PHE A 1 148 ? -10.998 -4.182 23.463 1.00 63.03 148 PHE A N 1
ATOM 1166 C CA . PHE A 1 148 ? -11.868 -3.628 22.423 1.00 63.03 148 PHE A CA 1
ATOM 1167 C C . PHE A 1 148 ? -11.545 -2.173 22.112 1.00 63.03 148 PHE A C 1
ATOM 1169 O O . PHE A 1 148 ? -11.497 -1.313 22.990 1.00 63.03 148 PHE A O 1
ATOM 1176 N N . VAL A 1 149 ? -11.442 -1.882 20.821 1.00 66.50 149 VAL A N 1
ATOM 1177 C CA . VAL A 1 149 ? -11.308 -0.527 20.307 1.00 66.50 149 VAL A CA 1
ATOM 1178 C C . VAL A 1 149 ? -12.684 0.006 19.940 1.00 66.50 149 VAL A C 1
ATOM 1180 O O . VAL A 1 149 ? -13.348 -0.526 19.054 1.00 66.50 149 VAL A O 1
ATOM 1183 N N . PHE A 1 150 ? -13.097 1.091 20.594 1.00 65.19 150 PHE A N 1
ATOM 1184 C CA . PHE A 1 150 ? -14.352 1.786 20.311 1.00 65.19 150 PHE A CA 1
ATOM 1185 C C . PHE A 1 150 ? -14.105 3.056 19.509 1.00 65.19 150 PHE A C 1
ATOM 1187 O O . PHE A 1 150 ? -13.506 4.020 19.996 1.00 65.19 150 PHE A O 1
ATOM 1194 N N . PHE A 1 151 ? -14.636 3.098 18.295 1.00 66.38 151 PHE A N 1
ATOM 1195 C CA . PHE A 1 151 ? -14.626 4.315 17.505 1.00 66.38 151 PHE A CA 1
ATOM 1196 C C . PHE A 1 151 ? -15.852 5.148 17.861 1.00 66.38 151 PHE A C 1
ATOM 1198 O O . PHE A 1 151 ? -16.992 4.692 17.752 1.00 66.38 151 PHE A O 1
ATOM 1205 N N . LYS A 1 152 ? -15.636 6.405 18.275 1.00 60.06 152 LYS A N 1
ATOM 1206 C CA . LYS A 1 152 ? -16.718 7.393 18.256 1.00 60.06 152 LYS A CA 1
ATOM 1207 C C . LYS A 1 152 ? -17.118 7.552 16.796 1.00 60.06 152 LYS A C 1
ATOM 1209 O O . LYS A 1 152 ? -16.393 8.187 16.034 1.00 60.06 152 LYS A O 1
ATOM 1214 N N . LYS A 1 153 ? -18.252 6.962 16.411 1.00 53.59 153 LYS A N 1
ATOM 1215 C CA . LYS A 1 153 ? -18.861 7.211 15.106 1.00 53.59 153 LYS A CA 1
ATOM 1216 C C . LYS A 1 153 ? -19.002 8.726 14.993 1.00 53.59 153 LYS A C 1
ATOM 1218 O O . LYS A 1 153 ? -19.694 9.337 15.810 1.00 53.59 153 LYS A O 1
ATOM 1223 N N . VAL A 1 154 ? -18.278 9.341 14.061 1.00 50.94 154 VAL A N 1
ATOM 1224 C CA . VAL A 1 154 ? -18.486 10.753 13.751 1.00 50.94 154 VAL A CA 1
ATOM 1225 C C . VAL A 1 154 ? -19.917 10.817 13.244 1.00 50.94 154 VAL A C 1
ATOM 1227 O O . VAL A 1 154 ? -20.213 10.290 12.173 1.00 50.94 154 VAL A O 1
ATOM 1230 N N . SER A 1 155 ? -20.825 11.344 14.065 1.00 42.66 155 SER A N 1
ATOM 1231 C CA . SER A 1 155 ? -22.189 11.612 13.634 1.00 42.66 155 SER A CA 1
ATOM 1232 C C . SER A 1 155 ? -22.057 12.619 12.502 1.00 42.66 155 SER A C 1
ATOM 1234 O O . SER A 1 155 ? -21.755 13.787 12.746 1.00 42.66 155 SER A O 1
ATOM 1236 N N . PHE A 1 156 ? -22.183 12.150 11.261 1.00 41.81 156 PHE A N 1
ATOM 1237 C CA . PHE A 1 156 ? -22.421 13.010 10.114 1.00 41.81 156 PHE A CA 1
ATOM 1238 C C . PHE A 1 156 ? -23.808 13.617 10.341 1.00 41.81 156 PHE A C 1
ATOM 1240 O O . PHE A 1 156 ? -24.827 13.079 9.919 1.00 41.81 156 PHE A O 1
ATOM 1247 N N . ASN A 1 157 ? -23.855 14.682 11.138 1.00 34.94 157 ASN A N 1
ATOM 1248 C CA . ASN A 1 157 ? -25.031 15.521 11.236 1.00 34.94 157 ASN A CA 1
ATOM 1249 C C . ASN A 1 157 ? -25.090 16.351 9.958 1.00 34.94 157 ASN A C 1
ATOM 1251 O O . ASN A 1 157 ? -24.228 17.200 9.746 1.00 34.94 157 ASN A O 1
ATOM 1255 N N . GLY A 1 158 ? -26.139 16.123 9.174 1.00 42.50 158 GLY A N 1
ATOM 1256 C CA . GLY A 1 158 ? -26.664 17.110 8.237 1.00 42.50 158 GLY A CA 1
ATOM 1257 C C . GLY A 1 158 ? -26.330 16.849 6.777 1.00 42.50 158 GLY A C 1
ATOM 1258 O O . GLY A 1 158 ? -25.177 16.946 6.366 1.00 42.50 158 GLY A O 1
ATOM 1259 N N . PHE A 1 159 ? -27.393 16.534 6.037 1.00 36.47 159 PHE A N 1
ATOM 1260 C CA . PHE A 1 159 ? -27.589 16.905 4.638 1.00 36.47 159 PHE A CA 1
ATOM 1261 C C . PHE A 1 159 ? -27.390 18.409 4.417 1.00 36.47 159 PHE A C 1
ATOM 1263 O O . PHE A 1 159 ? -27.667 19.176 5.370 1.00 36.47 159 PHE A O 1
#

pLDDT: mean 72.78, std 15.37, range [33.09, 87.75]

Foldseek 3Di:
DVVVVVVVVVVVVPPDPDPDDPLVVLLLVLLVCLLVVVLVVSVVSVVPDDVVSVVVDVSSVLSVQLSVCVVVLQQLSNLVSLVVDDDDPSNVVSSVSSLVSQLVVLVVCCLAVDQKDFLVVSCSSSVHPSVVSVVVQCVVPVDDDPRMDGRPNPPPPDD

Secondary structure (DSSP, 8-state):
-HHHHHHHHHHTTT--TTSS--HHHHHHHHHHHHHTT-HHHHHHHHHHS-HHHHHH-HHHHHHHHHHHHHHHT-HHHHHHHHHTS---TTTHHHHHHHHHHHHHHHHHHHHHH-SEEEHHHHHHHHTS-HHHHHHHHHHH-S---TTEEEP--------